Protein AF-A0AAP0HZ05-F1 (afdb_monomer_lite)

Secondary structure (DSSP, 8-state):
-HHHHHHHHHHHHHHHHHHHHHHHHHHHHHHHHHHHHHHHT----TT-PPPTHHHHTSPP-HHHHHTTSPP-GGGT-HHHHHHHTT-

Sequence (87 aa):
MGKAKQEDGVKAEERIMSSLRSMLISAATKGVTEARARIFGHVLNPTGQRSPHKILRKKLIGEKVSQWYPHDIKKDDPLVMARQEQE

Radius of gyration: 33.68 Å; chains: 1; bounding box: 75×26×87 Å

Organism: NCBI:txid152371

pLDDT: mean 86.56, std 9.87, range [55.62, 96.12]

Foldseek 3Di:
DPPVVVVVVVVVVVVVVVVVVVVVVVVVVVVVVVVVCVVVVNDDDPPPDDDCVVVVPDDDCVVVVVPPDPDDVLVVDPVSVVVVVVD

Structure (mmCIF, N/CA/C/O backbone):
data_AF-A0AAP0HZ05-F1
#
_entry.id   AF-A0AAP0HZ05-F1
#
loop_
_atom_site.group_PDB
_atom_site.id
_atom_site.type_symbol
_atom_site.label_atom_id
_atom_site.label_alt_id
_atom_site.label_comp_id
_atom_site.label_asym_id
_atom_site.label_entity_id
_atom_site.label_seq_id
_atom_site.pdbx_PDB_ins_code
_atom_site.Cartn_x
_atom_site.Cartn_y
_atom_site.Cartn_z
_atom_site.occupancy
_atom_site.B_iso_or_equiv
_atom_site.auth_seq_id
_atom_site.auth_comp_id
_atom_site.auth_asym_id
_atom_site.auth_atom_id
_atom_site.pdbx_PDB_model_num
ATOM 1 N N . MET A 1 1 ? 36.472 13.877 -52.293 1.00 55.62 1 MET A N 1
ATOM 2 C CA . MET A 1 1 ? 35.192 14.048 -51.557 1.00 55.62 1 MET A CA 1
ATOM 3 C C . MET A 1 1 ? 34.526 12.741 -51.093 1.00 55.62 1 MET A C 1
ATOM 5 O O . MET A 1 1 ? 33.540 12.830 -50.377 1.00 55.62 1 MET A O 1
ATOM 9 N N . GLY A 1 2 ? 35.044 11.544 -51.419 1.00 61.47 2 GLY A N 1
ATOM 10 C CA . GLY A 1 2 ? 34.417 10.267 -51.019 1.00 61.47 2 GLY A CA 1
ATOM 11 C C . GLY A 1 2 ? 34.642 9.820 -49.564 1.00 61.47 2 GLY A C 1
ATOM 12 O O . GLY A 1 2 ? 33.746 9.218 -48.988 1.00 61.47 2 GLY A O 1
ATOM 13 N N . LYS A 1 3 ? 35.787 10.150 -48.941 1.00 59.75 3 LYS A N 1
ATOM 14 C CA . LYS A 1 3 ? 36.127 9.665 -47.585 1.00 59.75 3 LYS A CA 1
ATOM 15 C C . LYS A 1 3 ? 35.261 10.264 -46.465 1.00 59.75 3 LYS A C 1
ATOM 17 O O . LYS A 1 3 ? 34.814 9.528 -45.599 1.00 59.75 3 LYS A O 1
ATOM 22 N N . ALA A 1 4 ? 34.940 11.559 -46.535 1.00 61.31 4 ALA A N 1
ATOM 23 C CA . ALA A 1 4 ? 34.114 12.225 -45.519 1.00 61.31 4 ALA A CA 1
ATOM 24 C C . ALA A 1 4 ? 32.679 11.661 -45.453 1.00 61.31 4 ALA A C 1
ATOM 26 O O . ALA A 1 4 ? 32.174 11.384 -44.373 1.00 61.31 4 ALA A O 1
ATOM 27 N N . LYS A 1 5 ? 32.056 11.372 -46.608 1.00 60.62 5 LYS A N 1
ATOM 28 C CA . LYS A 1 5 ? 30.714 10.758 -46.656 1.00 60.62 5 LYS A CA 1
ATOM 29 C C . LYS A 1 5 ? 30.670 9.340 -46.074 1.00 60.62 5 LYS A C 1
ATOM 31 O O . LYS A 1 5 ? 29.614 8.908 -45.623 1.00 60.62 5 LYS A O 1
ATOM 36 N N . GLN A 1 6 ? 31.787 8.615 -46.105 1.00 61.31 6 GLN A N 1
ATOM 37 C CA . GLN A 1 6 ? 31.867 7.244 -45.604 1.00 61.31 6 GLN A CA 1
ATOM 38 C C . GLN A 1 6 ? 32.046 7.211 -44.078 1.00 61.31 6 GLN A C 1
ATOM 40 O O . GLN A 1 6 ? 31.428 6.391 -43.408 1.00 61.31 6 GLN A O 1
ATOM 45 N N . GLU A 1 7 ? 32.807 8.153 -43.516 1.00 63.09 7 GLU A N 1
ATOM 46 C CA . GLU A 1 7 ? 32.980 8.307 -42.063 1.00 63.09 7 GLU A CA 1
ATOM 47 C C . GLU A 1 7 ? 31.711 8.813 -41.357 1.00 63.09 7 GLU A C 1
ATOM 49 O O . GLU A 1 7 ? 31.407 8.385 -40.241 1.00 63.09 7 GLU A O 1
ATOM 54 N N . ASP A 1 8 ? 30.936 9.680 -42.013 1.00 67.81 8 ASP A N 1
ATOM 55 C CA . ASP A 1 8 ? 29.663 10.173 -41.475 1.00 67.81 8 ASP A CA 1
ATOM 56 C C . ASP A 1 8 ? 28.587 9.073 -41.413 1.00 67.81 8 ASP A C 1
ATOM 58 O O . ASP A 1 8 ? 27.800 9.029 -40.464 1.00 67.81 8 ASP A O 1
ATOM 62 N N . GLY A 1 9 ? 28.586 8.142 -42.376 1.00 70.69 9 GLY A N 1
ATOM 63 C CA . GLY A 1 9 ? 27.696 6.975 -42.381 1.00 70.69 9 GLY A CA 1
ATOM 64 C C . GLY A 1 9 ? 27.988 5.998 -41.238 1.00 70.69 9 GLY A C 1
ATOM 65 O O . GLY A 1 9 ? 27.073 5.592 -40.525 1.00 70.69 9 GLY A O 1
ATOM 66 N N . VAL A 1 10 ? 29.267 5.706 -40.984 1.00 74.06 10 VAL A N 1
ATOM 67 C CA . VAL A 1 10 ? 29.692 4.813 -39.888 1.00 74.06 10 VAL A CA 1
ATOM 68 C C . VAL A 1 10 ? 29.344 5.403 -38.515 1.00 74.06 10 VAL A C 1
ATOM 70 O O . VAL A 1 10 ? 28.846 4.698 -37.638 1.00 74.06 10 VAL A O 1
ATOM 73 N N . LYS A 1 11 ? 29.507 6.721 -38.330 1.00 74.00 11 LYS A N 1
ATOM 74 C CA . LYS A 1 11 ? 29.087 7.412 -37.095 1.00 74.00 11 LYS A CA 1
ATOM 75 C C . LYS A 1 11 ? 27.571 7.385 -36.886 1.00 74.00 11 LYS A C 1
ATOM 77 O O . LYS A 1 11 ? 27.111 7.374 -35.742 1.00 74.00 11 LYS A O 1
ATOM 82 N N . ALA A 1 12 ? 26.782 7.403 -37.960 1.00 76.44 12 ALA A N 1
ATOM 83 C CA . ALA A 1 12 ? 25.330 7.291 -37.873 1.00 76.44 12 ALA A CA 1
ATOM 84 C C . ALA A 1 12 ? 24.901 5.880 -37.440 1.00 76.44 12 ALA A C 1
ATOM 86 O O . ALA A 1 12 ? 24.073 5.748 -36.540 1.00 76.44 12 ALA A O 1
ATOM 87 N N . GLU A 1 13 ? 25.510 4.837 -38.004 1.00 78.00 13 GLU A N 1
ATOM 88 C CA . GLU A 1 13 ? 25.262 3.442 -37.617 1.00 78.00 13 GLU A CA 1
ATOM 89 C C . GLU A 1 13 ? 25.649 3.169 -36.158 1.00 78.00 13 GLU A C 1
ATOM 91 O O . GLU A 1 13 ? 24.888 2.544 -35.419 1.00 78.00 13 GLU A O 1
ATOM 96 N N . GLU A 1 14 ? 26.777 3.712 -35.696 1.00 84.00 14 GLU A N 1
ATOM 97 C C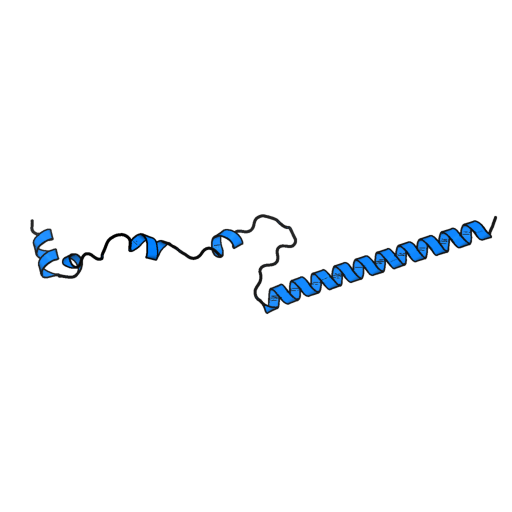A . GLU A 1 14 ? 27.212 3.590 -34.302 1.00 84.00 14 GLU A CA 1
ATOM 98 C C . GLU A 1 14 ? 26.233 4.273 -33.329 1.00 84.00 14 GLU A C 1
ATOM 100 O O . GLU A 1 14 ? 25.874 3.709 -32.288 1.00 84.00 14 GLU A O 1
ATOM 105 N N . ARG A 1 15 ? 25.712 5.454 -33.694 1.00 83.25 15 ARG A N 1
ATOM 106 C CA . ARG A 1 15 ? 24.653 6.139 -32.932 1.00 83.25 15 ARG A CA 1
ATOM 107 C C . ARG A 1 15 ? 23.355 5.332 -32.898 1.00 83.25 15 ARG A C 1
ATOM 109 O O . ARG A 1 15 ? 22.737 5.232 -31.836 1.00 83.25 15 ARG A O 1
ATOM 116 N N . ILE A 1 16 ? 22.953 4.737 -34.022 1.00 86.50 16 ILE A N 1
ATOM 117 C CA . ILE A 1 16 ? 21.753 3.891 -34.116 1.00 86.50 16 ILE A CA 1
ATOM 118 C C . ILE A 1 16 ? 21.913 2.637 -33.246 1.00 86.50 16 ILE A C 1
ATOM 120 O O . ILE A 1 16 ? 21.019 2.316 -32.465 1.00 86.50 16 ILE A O 1
ATOM 124 N N . MET A 1 17 ? 23.069 1.972 -33.302 1.00 89.00 17 MET A N 1
ATOM 125 C CA . MET A 1 17 ? 23.375 0.792 -32.485 1.00 89.00 17 MET A CA 1
ATOM 126 C C . MET A 1 17 ? 23.410 1.108 -30.986 1.00 89.00 17 MET A C 1
ATOM 128 O O . MET A 1 17 ? 22.907 0.328 -30.175 1.00 89.00 17 MET A O 1
ATOM 132 N N . SER A 1 18 ? 23.961 2.260 -30.602 1.00 91.44 18 SER A N 1
ATOM 133 C CA . SER A 1 18 ? 23.944 2.739 -29.216 1.00 91.44 18 SER A CA 1
ATOM 134 C C . SER A 1 18 ? 22.516 3.008 -28.719 1.00 91.44 18 SER A C 1
ATOM 136 O O . SER A 1 18 ? 22.133 2.565 -27.633 1.00 91.44 18 SER A O 1
ATOM 138 N N . SER A 1 19 ? 21.686 3.646 -29.551 1.00 90.38 19 SER A N 1
ATOM 139 C CA . SER A 1 19 ? 20.265 3.883 -29.267 1.00 90.38 19 SER A CA 1
ATOM 140 C C . SER A 1 19 ? 19.468 2.578 -29.134 1.00 90.38 19 SER A C 1
ATOM 142 O O . SER A 1 19 ? 18.693 2.400 -28.197 1.00 90.38 19 SER A O 1
ATOM 144 N N . LEU A 1 20 ? 19.707 1.603 -30.014 1.00 91.19 20 LEU A N 1
ATOM 145 C CA . LEU A 1 20 ? 19.046 0.299 -29.944 1.00 91.19 20 LEU A CA 1
ATOM 146 C C . LEU A 1 20 ? 19.406 -0.457 -28.659 1.00 91.19 20 LEU A C 1
ATOM 148 O O . LEU A 1 20 ? 18.529 -1.006 -27.988 1.00 91.19 20 LEU A O 1
ATOM 152 N N . ARG A 1 21 ? 20.689 -0.450 -28.278 1.00 91.56 21 ARG A N 1
ATOM 153 C CA . ARG A 1 21 ? 21.156 -1.060 -27.025 1.00 91.56 21 ARG A CA 1
ATOM 154 C C . ARG A 1 21 ? 20.498 -0.413 -25.808 1.00 91.56 21 ARG A C 1
ATOM 156 O O . ARG A 1 21 ? 20.062 -1.132 -24.911 1.00 91.56 21 ARG A O 1
ATOM 163 N N . SER A 1 22 ? 20.376 0.914 -25.778 1.00 91.06 22 SER A N 1
ATOM 164 C CA . SER A 1 22 ? 19.743 1.610 -24.651 1.00 91.06 22 SER A CA 1
ATOM 165 C C . SER A 1 22 ? 18.244 1.299 -24.542 1.00 91.06 22 SER A C 1
ATOM 167 O O . SER A 1 22 ? 17.745 1.077 -23.435 1.00 91.06 22 SER A O 1
ATOM 169 N N . MET A 1 23 ? 17.538 1.168 -25.671 1.00 91.06 23 MET A N 1
ATOM 170 C CA . MET A 1 23 ? 16.137 0.731 -25.695 1.00 91.06 23 MET A CA 1
ATOM 171 C C . MET A 1 23 ? 15.962 -0.696 -25.159 1.00 91.06 23 MET A C 1
ATOM 173 O O . MET A 1 23 ? 15.071 -0.932 -24.341 1.00 91.06 23 MET A O 1
ATOM 177 N N . LEU A 1 24 ? 16.828 -1.634 -25.558 1.00 91.44 24 LEU A N 1
ATOM 178 C CA . LEU A 1 24 ? 16.791 -3.018 -25.065 1.00 91.44 24 LEU A CA 1
ATOM 179 C C . LEU A 1 24 ? 17.049 -3.096 -23.555 1.00 91.44 24 LEU A C 1
ATOM 181 O O . LEU A 1 24 ? 16.323 -3.784 -22.838 1.00 91.44 24 LEU A O 1
ATOM 185 N N . ILE A 1 25 ? 18.029 -2.340 -23.051 1.00 92.31 25 ILE A N 1
ATOM 186 C CA . ILE 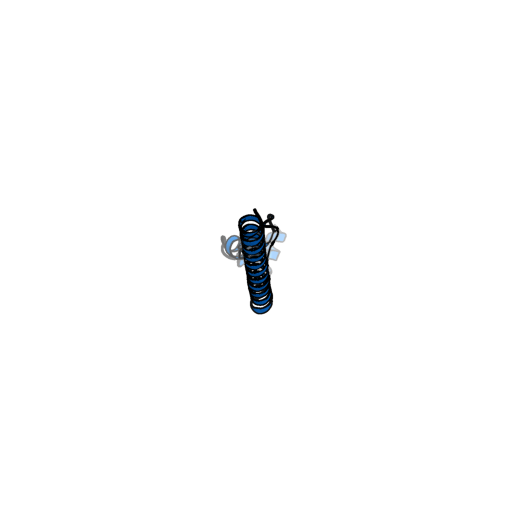A 1 25 ? 18.315 -2.247 -21.611 1.00 92.31 25 ILE A CA 1
ATOM 187 C C . ILE A 1 25 ? 17.108 -1.663 -20.857 1.00 92.31 25 ILE A C 1
ATOM 189 O O . ILE A 1 25 ? 16.724 -2.166 -19.797 1.00 92.31 25 ILE A O 1
ATOM 193 N N . SER A 1 26 ? 16.454 -0.638 -21.411 1.00 89.31 26 SER A N 1
ATOM 194 C CA . SER A 1 26 ? 15.240 -0.063 -20.821 1.00 89.31 26 SER A CA 1
ATOM 195 C C . SER A 1 26 ? 14.087 -1.074 -20.767 1.00 89.31 26 SER A C 1
ATOM 197 O O . SER A 1 26 ? 13.402 -1.176 -19.750 1.00 89.31 26 SER A O 1
ATOM 199 N N . ALA A 1 27 ? 13.886 -1.865 -21.823 1.00 88.50 27 ALA A N 1
ATOM 200 C CA . ALA A 1 27 ? 12.861 -2.906 -21.846 1.00 88.50 27 ALA A CA 1
ATOM 201 C C . ALA A 1 27 ? 13.146 -4.018 -20.821 1.00 88.50 27 ALA A C 1
ATOM 203 O O . ALA A 1 27 ? 12.251 -4.414 -20.073 1.00 88.50 27 ALA A O 1
ATOM 204 N N . ALA A 1 28 ? 14.401 -4.468 -20.724 1.00 91.62 28 ALA A N 1
ATOM 205 C CA . ALA A 1 28 ? 14.812 -5.485 -19.759 1.00 91.62 28 ALA A CA 1
ATOM 206 C C . ALA A 1 28 ? 14.609 -5.020 -18.308 1.00 91.62 28 ALA A C 1
ATOM 208 O O . ALA A 1 28 ? 14.032 -5.741 -17.496 1.00 91.62 28 ALA A O 1
ATOM 209 N N . THR A 1 29 ? 15.022 -3.793 -17.982 1.00 91.88 29 THR A N 1
ATOM 210 C CA . THR A 1 29 ? 14.853 -3.234 -16.628 1.00 91.88 29 THR A CA 1
ATOM 211 C C . THR A 1 29 ? 13.380 -3.081 -16.246 1.00 91.88 29 THR A C 1
ATOM 213 O O . THR A 1 29 ? 13.008 -3.440 -15.128 1.00 91.88 29 THR A O 1
ATOM 216 N N . LYS A 1 30 ? 12.517 -2.655 -17.179 1.00 90.12 30 LYS A N 1
ATOM 217 C CA . LYS A 1 30 ? 11.058 -2.641 -16.975 1.00 90.12 30 LYS A CA 1
ATOM 218 C C . LYS A 1 30 ? 10.511 -4.046 -16.699 1.00 90.12 30 LYS A C 1
ATOM 220 O O . LYS A 1 30 ? 9.835 -4.237 -15.688 1.00 90.12 30 LYS A O 1
ATOM 225 N N . GLY A 1 31 ? 10.889 -5.041 -17.503 1.00 91.62 31 GLY A N 1
ATOM 226 C 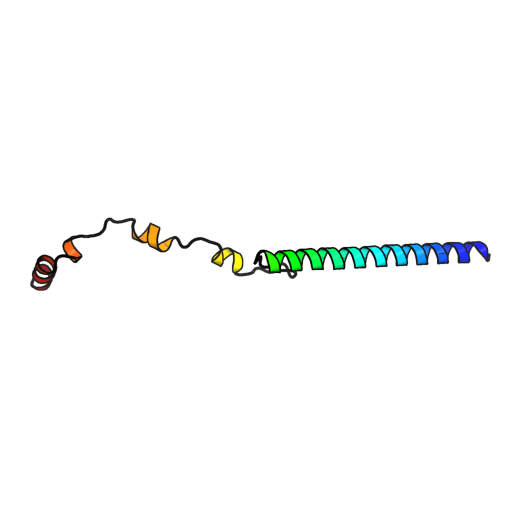CA . GLY A 1 31 ? 10.471 -6.433 -17.302 1.00 91.62 31 GLY A CA 1
ATOM 227 C C . GLY A 1 31 ? 10.876 -7.000 -15.935 1.00 91.62 31 GLY A C 1
ATOM 228 O O . GLY A 1 31 ? 10.075 -7.657 -15.272 1.00 91.62 31 GLY A O 1
ATOM 229 N N . VAL A 1 32 ? 12.079 -6.674 -15.449 1.00 93.00 32 VAL A N 1
ATOM 230 C CA . VAL A 1 32 ? 12.532 -7.064 -14.100 1.00 93.00 32 VAL A CA 1
ATOM 231 C C . VAL A 1 32 ? 11.661 -6.426 -13.014 1.00 93.00 32 VAL A C 1
ATOM 233 O O . VAL A 1 32 ? 11.278 -7.096 -12.053 1.00 93.00 32 VAL A O 1
ATOM 236 N N . THR A 1 33 ? 11.310 -5.143 -13.156 1.00 92.44 33 THR A N 1
ATOM 237 C CA . THR A 1 33 ? 10.441 -4.468 -12.178 1.00 92.44 33 THR A CA 1
ATOM 238 C C . THR A 1 33 ? 9.025 -5.040 -12.150 1.00 92.44 33 THR A C 1
ATOM 240 O O . THR A 1 33 ? 8.447 -5.176 -11.071 1.00 92.44 33 THR A O 1
ATOM 243 N N . GLU A 1 34 ? 8.493 -5.448 -13.302 1.00 93.00 34 GLU A N 1
ATOM 244 C CA . GLU A 1 34 ? 7.198 -6.126 -13.402 1.00 93.00 34 GLU A CA 1
ATOM 245 C C . GLU A 1 34 ? 7.237 -7.524 -12.778 1.00 93.00 34 GLU A C 1
ATOM 247 O O . GLU A 1 34 ? 6.347 -7.880 -12.004 1.00 93.00 34 GLU A O 1
ATOM 252 N N . ALA A 1 35 ? 8.285 -8.304 -13.053 1.00 94.25 35 ALA A N 1
ATOM 253 C CA . ALA A 1 35 ? 8.469 -9.626 -12.460 1.00 94.25 35 ALA A CA 1
ATOM 254 C C . ALA A 1 35 ? 8.571 -9.539 -10.931 1.00 94.25 35 ALA A C 1
ATOM 256 O O . ALA A 1 35 ? 7.877 -10.263 -10.219 1.00 94.25 35 ALA A O 1
ATOM 257 N N . ARG A 1 36 ? 9.358 -8.587 -10.415 1.00 94.31 36 ARG A N 1
ATOM 258 C CA . ARG A 1 36 ? 9.447 -8.302 -8.976 1.00 94.31 36 ARG A CA 1
ATOM 259 C C . ARG A 1 36 ? 8.079 -7.958 -8.390 1.00 94.31 36 ARG A C 1
ATOM 261 O O . ARG A 1 36 ? 7.732 -8.457 -7.322 1.00 94.31 36 ARG A O 1
ATOM 268 N N . ALA A 1 37 ? 7.314 -7.107 -9.071 1.00 94.25 37 ALA A N 1
ATOM 269 C CA . ALA A 1 37 ? 5.985 -6.718 -8.625 1.00 94.25 37 ALA A CA 1
ATOM 270 C C . ALA A 1 37 ? 5.038 -7.923 -8.519 1.00 94.25 37 ALA A C 1
ATOM 272 O O . ALA A 1 37 ? 4.340 -8.057 -7.517 1.00 94.25 37 ALA A O 1
ATOM 273 N N . ARG A 1 38 ? 5.089 -8.849 -9.485 1.00 93.62 38 ARG A N 1
ATOM 274 C CA . ARG A 1 38 ? 4.303 -10.094 -9.467 1.00 93.62 38 ARG A CA 1
ATOM 275 C C . ARG A 1 38 ? 4.728 -11.053 -8.356 1.00 93.62 38 ARG A C 1
ATOM 277 O O . ARG A 1 38 ? 3.863 -11.581 -7.671 1.00 93.62 38 ARG A O 1
ATOM 284 N N . ILE A 1 39 ? 6.033 -11.256 -8.160 1.00 96.12 39 ILE A N 1
ATOM 285 C CA . ILE A 1 39 ? 6.560 -12.201 -7.160 1.00 96.12 39 ILE A CA 1
ATOM 286 C C . ILE A 1 39 ? 6.214 -11.751 -5.737 1.00 96.12 39 ILE A C 1
ATOM 288 O O . ILE A 1 39 ? 5.758 -12.551 -4.929 1.00 96.12 39 ILE A O 1
ATOM 292 N N . PHE A 1 40 ? 6.416 -10.469 -5.427 1.00 94.69 40 PHE A N 1
ATOM 293 C CA . PHE A 1 40 ? 6.247 -9.943 -4.067 1.00 94.69 40 PHE A CA 1
ATOM 294 C C . PHE A 1 40 ? 4.885 -9.279 -3.825 1.00 94.69 40 PHE A C 1
ATOM 296 O O . PHE A 1 40 ? 4.676 -8.668 -2.777 1.00 94.69 40 PHE A O 1
ATOM 303 N N . GLY A 1 41 ? 3.968 -9.352 -4.795 1.00 91.94 41 GLY A N 1
ATOM 304 C CA . GLY A 1 41 ? 2.647 -8.731 -4.697 1.00 91.94 41 GLY A CA 1
ATOM 305 C C . GLY A 1 41 ? 2.695 -7.204 -4.572 1.00 91.94 41 GLY A C 1
ATOM 306 O O . GLY A 1 41 ? 1.837 -6.603 -3.927 1.00 91.94 41 GLY A O 1
ATOM 307 N N . HIS A 1 42 ? 3.707 -6.550 -5.148 1.00 92.88 42 HIS A N 1
ATOM 308 C CA . HIS A 1 42 ? 3.755 -5.090 -5.189 1.00 92.88 42 HIS A CA 1
ATOM 309 C C . HIS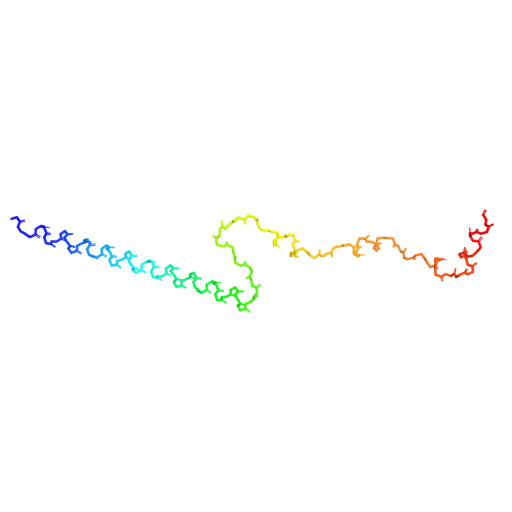 A 1 42 ? 2.879 -4.553 -6.324 1.00 92.88 42 HIS A C 1
ATOM 311 O O . HIS A 1 42 ? 2.886 -5.071 -7.437 1.00 92.88 42 HIS A O 1
ATOM 317 N N . VAL A 1 43 ? 2.172 -3.453 -6.070 1.00 90.69 43 VAL A N 1
ATOM 318 C CA . VAL A 1 43 ? 1.412 -2.746 -7.108 1.00 90.69 43 VAL A CA 1
ATOM 319 C C . VAL A 1 43 ? 2.357 -1.843 -7.903 1.00 90.69 43 VAL A C 1
ATOM 321 O O . VAL A 1 43 ? 2.899 -0.878 -7.359 1.00 90.69 43 VAL A O 1
ATOM 324 N N . LEU A 1 44 ? 2.542 -2.140 -9.191 1.00 91.88 44 LEU A N 1
ATOM 325 C CA . LEU A 1 44 ? 3.302 -1.306 -10.124 1.00 91.88 44 LEU A CA 1
ATOM 326 C C . LEU A 1 44 ? 2.371 -0.296 -10.813 1.00 91.88 44 LEU A C 1
ATOM 328 O O . LEU A 1 44 ? 1.309 -0.663 -11.304 1.00 91.88 44 LEU A O 1
ATOM 332 N N . ASN A 1 45 ? 2.778 0.973 -10.868 1.00 90.94 45 ASN A N 1
ATOM 333 C CA . ASN A 1 45 ? 2.032 2.042 -11.533 1.00 90.94 45 ASN A CA 1
ATOM 334 C C . ASN A 1 45 ? 2.934 2.771 -12.542 1.00 90.94 45 ASN A C 1
ATOM 336 O O . ASN A 1 45 ? 3.555 3.776 -12.182 1.00 90.94 45 ASN A O 1
ATOM 340 N N . PRO A 1 46 ? 3.026 2.279 -13.789 1.00 87.75 46 PRO A N 1
ATOM 341 C CA . PRO A 1 46 ? 3.892 2.875 -14.805 1.00 87.75 46 PRO A CA 1
ATOM 342 C C . PRO A 1 46 ? 3.435 4.282 -15.224 1.00 87.75 46 PRO A C 1
ATOM 344 O O . PRO A 1 46 ? 4.255 5.086 -15.652 1.00 87.75 46 PRO A O 1
ATOM 347 N N . THR A 1 47 ? 2.148 4.604 -15.060 1.00 89.38 47 THR A N 1
ATOM 348 C CA . THR A 1 47 ? 1.557 5.904 -15.419 1.00 89.38 47 THR A CA 1
ATOM 349 C C . THR A 1 47 ? 1.813 6.980 -14.357 1.00 89.38 47 THR A C 1
ATOM 351 O O . THR A 1 47 ? 1.607 8.162 -14.613 1.00 89.38 47 THR A O 1
ATOM 354 N N . GLY A 1 48 ? 2.221 6.596 -13.142 1.00 86.62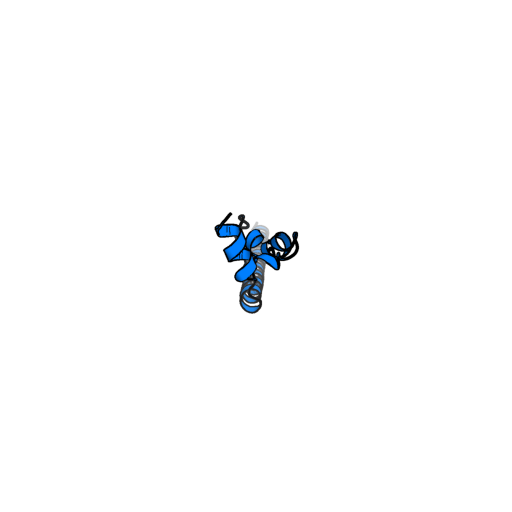 48 GLY A N 1
ATOM 355 C CA . GLY A 1 48 ? 2.525 7.527 -12.047 1.00 86.62 48 GLY A CA 1
ATOM 356 C C . GLY A 1 48 ? 1.320 8.300 -11.490 1.00 86.62 48 GLY A C 1
ATOM 357 O O . GLY A 1 48 ? 1.481 9.164 -10.629 1.00 86.62 48 GLY A O 1
ATOM 358 N N . GLN A 1 49 ? 0.102 7.995 -11.943 1.00 93.31 49 GLN A N 1
ATOM 359 C CA . GLN A 1 49 ? -1.120 8.658 -11.484 1.00 93.31 49 GLN A CA 1
ATOM 360 C C . GLN A 1 49 ? -1.456 8.290 -10.035 1.00 93.31 49 GLN A C 1
ATOM 362 O O . GLN A 1 49 ? -1.022 7.266 -9.507 1.00 93.31 49 GLN A O 1
ATOM 367 N N . ARG A 1 50 ? -2.256 9.114 -9.355 1.00 92.75 50 ARG A N 1
ATOM 368 C CA . ARG A 1 50 ? -2.660 8.810 -7.977 1.00 92.75 50 ARG A CA 1
ATOM 369 C C . ARG A 1 50 ? -3.569 7.580 -7.953 1.00 92.75 50 ARG A C 1
ATOM 371 O O . ARG A 1 50 ? -4.672 7.613 -8.476 1.00 92.75 50 ARG A O 1
ATOM 378 N N . SER A 1 51 ? -3.105 6.522 -7.293 1.00 91.81 51 SER A N 1
ATOM 379 C CA . SER A 1 51 ? -3.877 5.307 -7.024 1.00 91.81 51 SER A CA 1
ATOM 380 C C . SER A 1 51 ? -4.356 5.275 -5.560 1.00 91.81 51 SER A C 1
ATOM 382 O O . SER A 1 51 ? -3.623 5.734 -4.670 1.00 91.81 51 SER A O 1
ATOM 384 N N . PRO A 1 52 ? -5.528 4.678 -5.264 1.00 93.94 52 PRO A N 1
ATOM 385 C CA . PRO A 1 52 ? -6.025 4.470 -3.899 1.00 93.94 52 PRO A CA 1
ATOM 386 C C . PRO A 1 52 ? -5.118 3.614 -2.999 1.00 93.94 52 PRO A C 1
ATOM 388 O O . PRO A 1 52 ? -5.347 3.538 -1.793 1.00 93.94 52 PRO A O 1
ATOM 391 N N . HIS A 1 53 ? -4.057 3.004 -3.535 1.00 94.50 53 HIS A N 1
ATOM 392 C CA . HIS A 1 53 ? -3.129 2.133 -2.805 1.00 94.50 53 HIS A CA 1
ATOM 393 C C . HIS A 1 53 ? -2.543 2.768 -1.521 1.00 94.50 53 HIS A C 1
ATOM 395 O O . HIS A 1 53 ? -2.244 2.074 -0.550 1.00 94.50 53 HIS A O 1
ATOM 401 N N . LYS A 1 54 ? -2.414 4.106 -1.460 1.00 92.75 54 LYS A N 1
ATOM 402 C CA . LYS A 1 5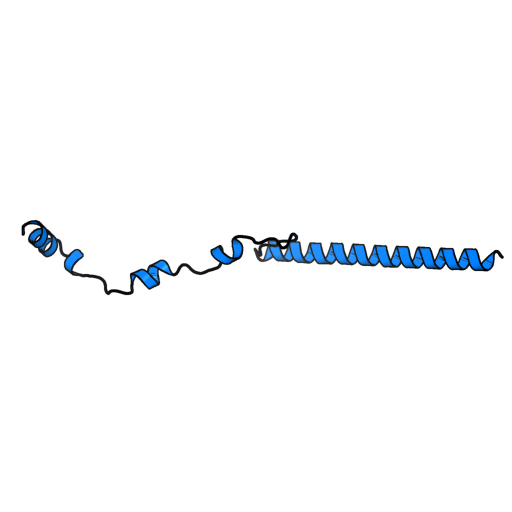4 ? -1.982 4.812 -0.235 1.00 92.75 54 LYS A CA 1
ATOM 403 C C . LYS A 1 54 ? -3.021 4.785 0.888 1.00 92.75 54 LYS A C 1
ATOM 405 O O . LYS A 1 54 ? -2.631 4.854 2.051 1.00 92.75 54 LYS A O 1
ATOM 410 N N . ILE A 1 55 ? -4.304 4.732 0.558 1.00 94.62 55 ILE A N 1
ATOM 411 C CA . ILE A 1 55 ? -5.387 4.667 1.543 1.00 94.62 55 ILE A CA 1
ATOM 412 C C . ILE A 1 55 ? -5.485 3.235 2.068 1.00 94.62 55 ILE A C 1
ATOM 414 O O . ILE A 1 55 ? -5.457 3.037 3.277 1.00 94.62 55 ILE A O 1
ATOM 418 N N . LEU A 1 56 ? -5.469 2.251 1.166 1.00 93.44 56 LEU A N 1
ATOM 419 C CA . LEU A 1 56 ? -5.631 0.831 1.498 1.00 93.44 56 LEU A CA 1
ATOM 420 C C . LEU A 1 56 ? -4.488 0.253 2.349 1.00 93.44 56 LEU A C 1
ATOM 422 O O . LEU A 1 56 ? -4.712 -0.651 3.142 1.00 93.44 56 LEU A O 1
ATOM 426 N N . ARG A 1 57 ? -3.263 0.785 2.233 1.00 94.19 57 ARG A N 1
ATOM 427 C CA . ARG A 1 57 ? -2.121 0.339 3.058 1.00 94.19 57 ARG A CA 1
ATOM 428 C C . ARG A 1 57 ? -2.134 0.865 4.494 1.00 94.19 57 ARG A C 1
ATOM 430 O O . ARG A 1 57 ? -1.277 0.482 5.291 1.00 94.19 57 ARG A O 1
ATOM 437 N N . LYS A 1 58 ? -3.003 1.829 4.815 1.00 95.25 58 LYS A N 1
ATOM 438 C CA . LYS A 1 58 ? -3.112 2.328 6.187 1.00 95.25 58 LYS A CA 1
ATOM 439 C C . LYS A 1 58 ? -3.817 1.259 7.012 1.00 95.25 58 LYS A C 1
ATOM 441 O O . LYS A 1 58 ? -4.880 0.789 6.622 1.00 95.25 58 LYS A O 1
ATOM 446 N N . LYS A 1 59 ? -3.239 0.892 8.157 1.00 95.00 59 LYS A N 1
ATOM 447 C CA . LYS A 1 59 ? -3.915 0.005 9.109 1.00 95.00 59 LYS A CA 1
ATOM 448 C C . LYS A 1 59 ? -5.223 0.654 9.556 1.00 95.00 59 LYS A C 1
ATOM 450 O O . LYS A 1 59 ? -5.254 1.864 9.784 1.00 95.00 59 LYS A O 1
ATOM 455 N N . LEU A 1 60 ? -6.277 -0.146 9.678 1.00 94.94 60 LEU A N 1
ATOM 456 C CA . LEU A 1 60 ? -7.541 0.312 10.243 1.00 94.94 60 LEU A CA 1
ATOM 457 C C . LEU A 1 60 ? -7.321 0.684 11.715 1.00 94.94 60 LEU A C 1
ATOM 459 O O . LEU A 1 60 ? -6.673 -0.053 12.452 1.00 94.94 60 LEU A O 1
ATOM 463 N N . ILE A 1 61 ? -7.823 1.851 12.121 1.00 94.50 61 ILE A N 1
ATOM 464 C CA . ILE A 1 61 ? -7.636 2.404 13.477 1.00 94.50 61 ILE A CA 1
ATOM 465 C C . ILE A 1 61 ? -8.961 2.396 14.265 1.00 94.50 61 ILE A C 1
ATOM 467 O O . ILE A 1 61 ? -8.972 2.711 15.449 1.00 94.50 61 ILE A O 1
ATOM 471 N N . GLY A 1 62 ? -10.074 2.012 13.626 1.00 93.69 62 GLY A N 1
ATOM 472 C CA . GLY A 1 62 ? -11.423 2.100 14.195 1.00 93.69 62 GLY A CA 1
ATOM 473 C C . GLY A 1 62 ? -11.563 1.385 15.536 1.00 93.69 62 GLY A C 1
ATOM 474 O O . GLY A 1 62 ? -11.983 2.010 16.499 1.00 93.69 62 GLY A O 1
ATOM 475 N N . GLU A 1 63 ? -11.119 0.131 15.622 1.00 89.75 63 GLU A N 1
ATOM 476 C CA . GLU A 1 63 ? -11.214 -0.678 16.845 1.00 89.75 63 GLU A CA 1
ATOM 477 C C . GLU A 1 63 ? -10.449 -0.060 18.026 1.00 89.75 63 GLU A C 1
ATOM 479 O O . GLU A 1 63 ? -10.975 0.082 19.129 1.00 89.75 63 GLU A O 1
ATOM 484 N N . LYS A 1 64 ? -9.219 0.400 17.776 1.00 90.81 64 LYS A N 1
ATOM 485 C CA . LYS A 1 64 ? -8.407 1.068 18.799 1.00 90.81 64 LYS A CA 1
ATOM 486 C C . LYS A 1 64 ? -9.048 2.377 19.270 1.00 90.81 64 LYS A C 1
ATOM 488 O O . LYS A 1 64 ? -8.916 2.738 20.432 1.00 90.81 64 LYS A O 1
ATOM 493 N N . VAL A 1 65 ? -9.709 3.104 18.369 1.00 92.25 65 VAL A N 1
ATOM 494 C CA . VAL A 1 65 ? -10.396 4.361 18.700 1.00 92.25 65 VAL A CA 1
ATOM 495 C C . VAL A 1 65 ? -11.700 4.096 19.452 1.00 92.25 65 VAL A C 1
ATOM 497 O O . VAL A 1 65 ? -11.994 4.812 20.402 1.00 92.25 65 VAL A O 1
ATOM 500 N N . SER A 1 66 ? -12.460 3.057 19.092 1.00 90.81 66 SER A N 1
ATOM 501 C CA . SER A 1 66 ? -13.695 2.699 19.802 1.00 90.81 66 SER A CA 1
ATOM 502 C C . SER A 1 66 ? -13.444 2.228 21.235 1.00 90.81 66 SER A C 1
ATOM 504 O O . SER A 1 66 ? -14.293 2.431 22.093 1.00 90.81 66 SER A O 1
ATOM 506 N N . GLN A 1 67 ? -12.265 1.665 21.511 1.00 89.81 67 GLN A N 1
ATOM 507 C CA . GLN A 1 67 ? -11.833 1.249 22.851 1.00 89.81 67 GLN A CA 1
ATOM 508 C C . GLN A 1 67 ? -11.392 2.420 23.755 1.00 89.81 67 GLN A C 1
ATOM 510 O O . GLN A 1 67 ? -10.842 2.187 24.829 1.00 89.81 67 GLN A O 1
ATOM 515 N N . TRP A 1 68 ? -11.590 3.679 23.340 1.00 93.31 68 TRP A N 1
ATOM 516 C CA . TRP A 1 68 ? -11.230 4.849 24.151 1.00 93.31 68 TRP A CA 1
ATOM 517 C C . TRP A 1 68 ? -11.957 4.883 25.500 1.00 93.31 68 TRP A C 1
ATOM 519 O O . TRP A 1 68 ? -11.359 5.238 26.515 1.00 93.31 68 TRP A O 1
ATOM 529 N N . TYR A 1 69 ? -13.234 4.498 25.512 1.00 89.75 69 TYR A N 1
ATOM 530 C CA . TYR A 1 69 ? -13.986 4.321 26.747 1.00 89.75 69 TYR A CA 1
ATOM 531 C C . TYR A 1 69 ? -13.996 2.840 27.147 1.00 89.75 69 TYR A C 1
ATOM 533 O O . TYR A 1 69 ? -14.164 1.984 26.274 1.00 89.75 69 TYR A O 1
ATOM 541 N N . PRO A 1 70 ? -13.827 2.527 28.445 1.00 90.12 70 PRO A N 1
ATOM 542 C CA . PRO A 1 70 ? -13.940 1.165 28.945 1.00 90.12 70 PRO A CA 1
ATOM 543 C C . PRO A 1 70 ? -15.293 0.542 28.607 1.00 90.12 70 PRO A C 1
ATOM 545 O O . PRO A 1 70 ? -16.303 1.240 28.497 1.00 90.12 70 PRO A O 1
ATOM 548 N N . HIS A 1 71 ? -15.305 -0.785 28.491 1.00 88.50 71 HIS A N 1
ATOM 549 C CA . HIS A 1 71 ? -16.541 -1.537 28.308 1.00 88.50 71 HIS A CA 1
ATOM 550 C C . HIS A 1 71 ? -17.479 -1.342 29.504 1.00 88.50 71 HIS A C 1
ATOM 552 O O . HIS A 1 71 ? -17.056 -1.446 30.658 1.00 88.50 71 HIS A O 1
ATOM 558 N N . ASP A 1 72 ? -18.749 -1.062 29.222 1.00 88.38 72 ASP A N 1
ATOM 559 C CA . ASP A 1 72 ? -19.769 -0.880 30.249 1.00 88.38 72 ASP A CA 1
ATOM 560 C C . ASP A 1 72 ? -20.397 -2.229 30.605 1.00 88.38 72 ASP A C 1
ATOM 562 O O . ASP A 1 72 ? -21.331 -2.689 29.950 1.00 88.38 72 ASP A O 1
ATOM 566 N N . ILE A 1 73 ? -19.885 -2.842 31.673 1.00 86.06 73 ILE A N 1
ATOM 567 C CA . ILE A 1 73 ? -20.346 -4.137 32.201 1.00 86.06 73 ILE A CA 1
ATOM 568 C C . ILE A 1 73 ? -21.851 -4.151 32.499 1.00 86.06 73 ILE A C 1
ATOM 570 O O . ILE A 1 73 ? -22.477 -5.206 32.445 1.00 86.06 73 ILE A O 1
ATOM 574 N N . LYS A 1 74 ? -22.464 -2.996 32.789 1.00 86.06 74 LYS A N 1
ATOM 575 C CA . LYS A 1 74 ? -23.900 -2.931 33.094 1.00 86.06 74 LYS A CA 1
ATOM 576 C C . LYS A 1 74 ? -24.772 -3.302 31.900 1.00 86.06 74 LYS A C 1
ATOM 578 O O . LYS A 1 74 ? -25.895 -3.746 32.104 1.00 86.06 74 LYS A O 1
ATOM 583 N N . LYS A 1 75 ? -24.252 -3.147 30.679 1.00 84.69 75 LYS A N 1
ATOM 584 C CA . LYS A 1 75 ? -24.956 -3.518 29.447 1.00 84.69 75 LYS A CA 1
ATOM 585 C C . LYS A 1 75 ? -25.015 -5.025 29.219 1.00 84.69 75 LYS A C 1
ATOM 587 O O . LYS A 1 75 ? -25.848 -5.474 28.440 1.00 84.69 75 LYS A O 1
ATOM 592 N N . ASP A 1 76 ? -24.163 -5.788 29.901 1.00 86.38 76 ASP A N 1
ATOM 593 C CA . ASP A 1 76 ? -24.122 -7.243 29.776 1.00 86.38 76 ASP A CA 1
ATOM 594 C C . ASP A 1 76 ? -25.033 -7.943 30.799 1.00 86.38 76 ASP A C 1
ATOM 596 O O . ASP A 1 76 ? -25.388 -9.104 30.598 1.00 86.38 76 ASP A O 1
ATOM 600 N N . ASP A 1 77 ? -25.421 -7.265 31.891 1.00 90.56 77 ASP A N 1
ATOM 601 C CA . ASP A 1 77 ? -26.289 -7.838 32.927 1.00 90.56 77 ASP A CA 1
ATOM 602 C C . ASP A 1 77 ? -27.780 -7.652 32.571 1.00 90.56 77 ASP A C 1
ATOM 604 O O . ASP A 1 77 ? -28.308 -6.533 32.649 1.00 90.56 77 ASP A O 1
ATOM 608 N N . PRO A 1 78 ? -28.507 -8.738 32.239 1.00 89.38 78 PRO A N 1
ATOM 609 C CA . PRO A 1 78 ? -29.910 -8.655 31.850 1.00 89.38 78 PRO A CA 1
ATOM 610 C C . PRO A 1 78 ? -30.821 -8.134 32.973 1.00 89.38 78 PRO A C 1
ATOM 612 O O . PRO A 1 78 ? -31.851 -7.530 32.679 1.00 89.38 78 PRO A O 1
ATOM 615 N N . LEU A 1 79 ? -30.465 -8.311 34.253 1.00 88.31 79 LEU A N 1
ATOM 616 C CA . LEU A 1 79 ? -31.271 -7.824 35.382 1.00 88.31 79 LEU A CA 1
ATOM 617 C C . LEU A 1 79 ? -31.134 -6.315 35.602 1.00 88.31 79 LEU A C 1
ATOM 619 O O . LEU A 1 79 ? -32.041 -5.692 36.163 1.00 88.31 79 LEU A O 1
ATOM 623 N N . VAL A 1 80 ? -29.992 -5.740 35.220 1.00 85.50 80 VAL A N 1
ATOM 624 C CA . VAL A 1 80 ? -29.736 -4.295 35.291 1.00 85.50 80 VAL A CA 1
ATOM 625 C C . VAL A 1 80 ? -30.386 -3.599 34.102 1.00 85.50 80 VAL A C 1
ATOM 627 O O . VAL A 1 80 ? -31.080 -2.605 34.301 1.00 85.50 80 VAL A O 1
ATOM 630 N N . MET A 1 81 ? -30.251 -4.169 32.902 1.00 87.38 81 MET A N 1
ATOM 631 C CA . MET A 1 81 ? -30.915 -3.671 31.694 1.00 87.38 81 MET A CA 1
ATOM 632 C C . MET A 1 81 ? -32.444 -3.673 31.838 1.00 87.38 81 MET A C 1
ATOM 634 O O . MET A 1 81 ? -33.074 -2.639 31.637 1.00 87.38 81 MET A O 1
ATOM 638 N N . ALA A 1 82 ? -33.040 -4.782 32.298 1.00 86.94 82 ALA A N 1
ATOM 639 C CA . ALA A 1 82 ? -34.492 -4.882 32.485 1.00 86.94 82 ALA A CA 1
ATOM 640 C C . ALA A 1 82 ? -35.047 -3.898 33.532 1.00 86.94 82 ALA A C 1
ATOM 642 O O . ALA A 1 82 ? -36.207 -3.503 33.452 1.00 86.94 82 ALA A O 1
ATOM 643 N N . ARG A 1 83 ? -34.232 -3.497 34.518 1.00 86.44 83 ARG A N 1
ATOM 644 C CA . ARG A 1 83 ? -34.611 -2.475 35.506 1.00 86.44 83 ARG A CA 1
ATOM 645 C C . ARG A 1 83 ? -34.602 -1.069 34.909 1.00 86.44 83 ARG A C 1
ATOM 647 O O . ARG A 1 83 ? -35.506 -0.302 35.199 1.00 86.44 83 ARG A O 1
ATOM 654 N N . GLN A 1 84 ? -33.610 -0.755 34.076 1.00 82.06 84 GLN A N 1
ATOM 655 C CA . GLN A 1 84 ? -33.504 0.546 33.407 1.00 82.06 84 GLN A CA 1
ATOM 656 C C . GLN A 1 84 ? -34.581 0.767 32.339 1.00 82.06 84 GLN A C 1
ATOM 658 O O . GLN A 1 84 ? -34.927 1.906 32.070 1.00 82.06 84 GLN A O 1
ATOM 663 N N . GLU A 1 85 ? -35.104 -0.296 31.725 1.00 81.06 85 GLU A N 1
ATOM 664 C CA . GLU A 1 85 ? -36.191 -0.200 30.738 1.00 81.06 85 GLU A CA 1
ATOM 665 C C . GLU A 1 85 ? -37.579 0.022 31.365 1.00 81.06 85 GLU A C 1
ATOM 667 O O . GLU A 1 85 ? -38.510 0.409 30.660 1.00 81.06 85 GLU A O 1
ATOM 672 N N . GLN A 1 86 ? -37.740 -0.266 32.662 1.00 80.44 86 GLN A N 1
ATOM 673 C CA . GLN A 1 86 ? -39.005 -0.108 33.391 1.00 80.44 86 GLN A CA 1
ATOM 674 C C . GLN A 1 86 ? -39.155 1.256 34.088 1.00 80.44 86 GLN A C 1
ATOM 676 O O . GLN A 1 86 ? -40.271 1.587 34.493 1.00 80.44 86 GLN A O 1
ATOM 681 N N . GLU A 1 87 ? -38.063 2.011 34.244 1.00 62.88 87 GLU A N 1
ATOM 682 C CA . GLU A 1 87 ? -38.048 3.406 34.728 1.00 62.88 87 GLU A CA 1
ATOM 683 C C . GLU A 1 87 ? -38.291 4.403 33.585 1.00 62.88 87 GLU A C 1
ATOM 685 O O . GLU A 1 87 ? -39.013 5.398 33.833 1.00 62.88 87 GLU A O 1
#

InterPro domains:
  IPR013219 Small ribosomal subunit protein mS33 [PF08293] (31-75)
  IPR013219 Small ribosomal subunit protein mS33 [PTHR13362] (19-84)